Protein AF-A0AAD7JAV7-F1 (afdb_monomer)

Radius of gyration: 17.19 Å; Cα contac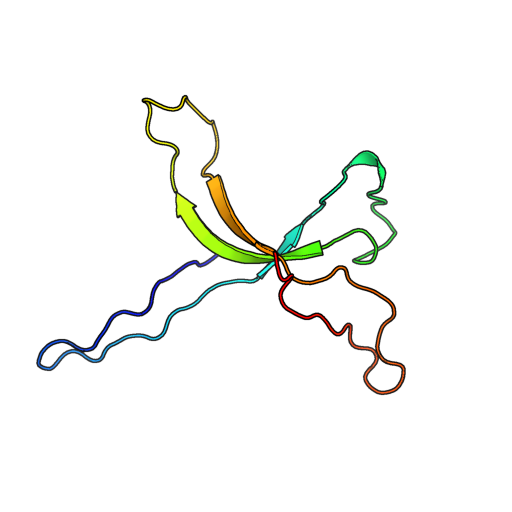ts (8 Å, |Δi|>4): 147; chains: 1; bounding box: 37×36×42 Å

Nearest PDB structures (foldseek):
  8on4-assembly1_A  TM=3.061E-01  e=6.646E+00  Bdellovibrio bacteriovorus HD100

Sequence (89 aa):
IRAVPAIPPRGRSAGSPAVFDTALVIEDPSQYIPSSGIACLRPAQIRVLFKLPPQFGIYPHPLAYIEWFTPLNHPDPISGMYTTRRSTR

Solvent-accessible surface area (backbone atoms only — not comparable to full-atom values): 5580 Å² total; per-residue (Å²): 139,47,46,44,70,61,42,78,60,56,92,91,44,80,47,45,77,58,43,61,39,72,46,77,36,72,82,50,74,91,68,51,50,92,86,55,72,61,65,53,28,32,44,28,38,35,62,37,75,44,72,69,58,70,94,81,42,88,68,100,58,74,46,71,48,66,48,48,36,38,63,52,64,77,51,39,90,84,80,66,44,70,69,71,48,75,54,80,129

Structure (mmCIF, N/CA/C/O backbone):
data_AF-A0AAD7JAV7-F1
#
_entry.id   AF-A0AAD7JAV7-F1
#
loop_
_atom_site.group_PDB
_atom_site.id
_atom_site.type_symbol
_atom_site.label_atom_id
_atom_site.label_alt_id
_atom_site.label_comp_id
_atom_site.label_asym_id
_atom_site.label_entity_id
_atom_site.label_seq_id
_atom_site.pdbx_PDB_ins_code
_atom_site.Cartn_x
_atom_site.Cartn_y
_atom_site.Cartn_z
_atom_site.occupancy
_atom_site.B_iso_or_equiv
_atom_site.auth_seq_id
_atom_site.auth_comp_id
_atom_site.auth_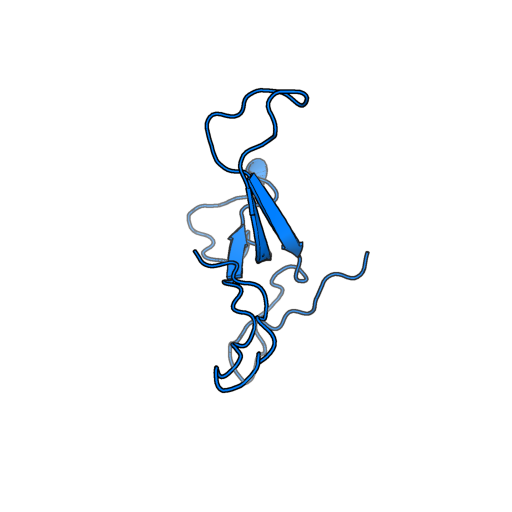asym_id
_atom_site.auth_atom_id
_atom_site.pdbx_PDB_model_num
ATOM 1 N N . ILE A 1 1 ? -11.032 3.741 -1.296 1.00 89.12 1 ILE A N 1
ATOM 2 C CA . ILE A 1 1 ? -9.865 3.103 -0.652 1.00 89.12 1 ILE A CA 1
ATOM 3 C C . ILE A 1 1 ? -10.287 2.619 0.724 1.00 89.12 1 ILE A C 1
ATOM 5 O O . ILE A 1 1 ? -10.769 3.421 1.518 1.00 89.12 1 ILE A O 1
ATOM 9 N N . ARG A 1 2 ? -10.151 1.321 0.981 1.00 94.00 2 ARG A N 1
ATOM 10 C CA . ARG A 1 2 ? -10.568 0.640 2.206 1.00 94.00 2 ARG A CA 1
ATOM 11 C C . ARG A 1 2 ? -9.369 -0.021 2.869 1.00 94.00 2 ARG A C 1
ATOM 13 O O . ARG A 1 2 ? -8.557 -0.657 2.203 1.00 94.00 2 ARG A O 1
ATOM 20 N N . ALA A 1 3 ? -9.312 0.120 4.184 1.00 94.88 3 ALA A N 1
ATOM 21 C CA . ALA A 1 3 ? -8.377 -0.570 5.056 1.00 94.88 3 ALA A CA 1
ATOM 22 C C . ALA A 1 3 ? -9.115 -0.928 6.350 1.00 94.88 3 ALA A C 1
ATOM 24 O O . ALA A 1 3 ? -9.018 -0.231 7.358 1.00 94.88 3 ALA A O 1
ATOM 25 N N . VAL A 1 4 ? -9.957 -1.957 6.266 1.00 95.62 4 VAL A N 1
ATOM 26 C CA . VAL A 1 4 ? -10.846 -2.397 7.343 1.00 95.62 4 VAL A CA 1
ATOM 27 C C . VAL A 1 4 ? -10.231 -3.633 8.000 1.00 95.62 4 VAL A C 1
ATOM 29 O O . VAL A 1 4 ? -10.025 -4.636 7.312 1.00 95.62 4 VAL A O 1
ATOM 32 N N . PRO A 1 5 ? -9.922 -3.600 9.307 1.00 94.12 5 PRO A N 1
ATOM 33 C CA . PRO A 1 5 ? -9.415 -4.771 10.009 1.00 94.12 5 PRO A CA 1
ATOM 34 C C . PRO A 1 5 ? -10.506 -5.836 10.159 1.00 94.12 5 PRO A C 1
ATOM 36 O O . PRO A 1 5 ? -11.699 -5.547 10.087 1.00 94.12 5 PRO A O 1
ATOM 39 N N . ALA A 1 6 ? -10.092 -7.078 10.409 1.00 95.69 6 ALA A N 1
ATOM 40 C CA . ALA A 1 6 ? -11.038 -8.124 10.769 1.00 95.69 6 ALA A CA 1
ATOM 41 C C . ALA A 1 6 ? -11.697 -7.785 12.112 1.00 95.69 6 ALA A C 1
ATOM 43 O O . ALA A 1 6 ? -11.018 -7.394 13.064 1.00 95.69 6 ALA A O 1
ATOM 44 N N . ILE A 1 7 ? -13.011 -7.970 12.186 1.00 95.38 7 ILE A N 1
ATOM 45 C CA . ILE A 1 7 ? -13.783 -7.831 13.416 1.00 95.38 7 ILE A CA 1
ATOM 46 C C . ILE A 1 7 ? -14.174 -9.243 13.851 1.00 95.38 7 ILE A C 1
ATOM 48 O O . ILE A 1 7 ? -14.872 -9.931 13.101 1.00 95.38 7 ILE A O 1
ATOM 52 N N . PRO A 1 8 ? -13.733 -9.717 15.027 1.00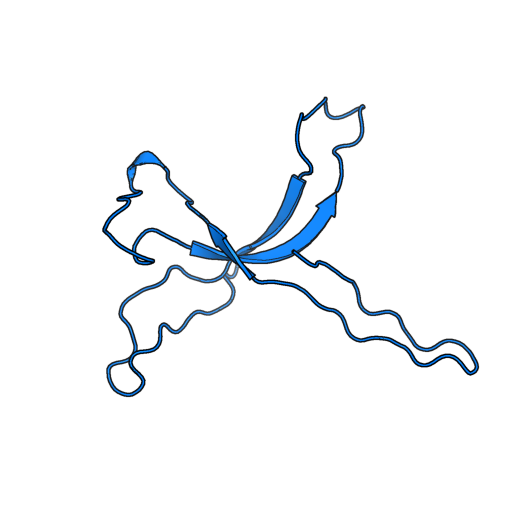 94.81 8 PRO A N 1
ATOM 53 C CA . PRO A 1 8 ? -14.128 -11.029 15.511 1.00 94.81 8 PRO A CA 1
ATOM 54 C C . PRO A 1 8 ? -15.632 -11.052 15.836 1.00 94.81 8 PRO A C 1
ATOM 56 O O . PRO A 1 8 ? -16.194 -10.025 16.231 1.00 94.81 8 PRO A O 1
ATOM 59 N N . PRO A 1 9 ? -16.301 -12.209 15.703 1.00 94.88 9 PRO A N 1
ATOM 60 C CA . PRO A 1 9 ? -17.682 -12.353 16.145 1.00 94.88 9 PRO A CA 1
ATOM 61 C C . PRO A 1 9 ? -17.798 -12.082 17.649 1.00 94.88 9 PRO A C 1
ATOM 63 O O . PRO A 1 9 ? -16.916 -12.444 18.432 1.00 94.88 9 PRO A O 1
ATOM 66 N N . ARG A 1 10 ? -18.903 -11.455 18.065 1.00 94.75 10 ARG A N 1
ATOM 67 C CA . ARG A 1 10 ? -19.172 -11.151 19.477 1.00 94.75 10 ARG A CA 1
ATOM 68 C C . ARG A 1 10 ? -20.631 -11.432 19.814 1.00 94.75 10 ARG A C 1
ATOM 70 O O . ARG A 1 10 ? -21.536 -10.755 19.329 1.00 94.75 10 ARG A O 1
ATOM 77 N N . GLY A 1 11 ? -20.85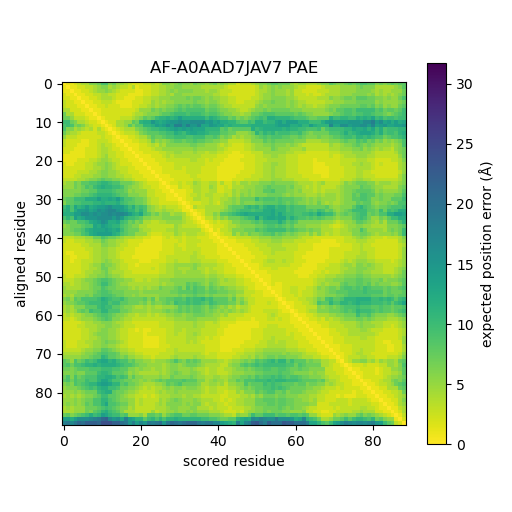9 -12.412 20.687 1.00 92.69 11 GLY A N 1
ATOM 78 C CA . GLY A 1 11 ? -22.207 -12.844 21.059 1.00 92.69 11 GLY A CA 1
ATOM 79 C C . GLY A 1 11 ? -22.975 -13.362 19.841 1.00 92.69 11 GLY A C 1
ATOM 80 O O . GLY A 1 11 ? -22.526 -14.293 19.183 1.00 92.69 11 GLY A O 1
ATOM 81 N N . ARG A 1 12 ? -24.125 -12.746 19.538 1.00 92.00 12 ARG A N 1
ATOM 82 C CA . ARG A 1 12 ? -24.952 -13.082 18.363 1.00 92.00 12 ARG A CA 1
ATOM 83 C C . ARG A 1 12 ? -24.571 -12.311 17.093 1.00 92.00 12 ARG A C 1
ATOM 85 O O . ARG A 1 12 ? -25.134 -12.587 16.040 1.00 92.00 12 ARG A O 1
ATOM 92 N N . SER A 1 13 ? -23.642 -11.358 17.173 1.00 89.88 13 SER A N 1
ATOM 93 C CA . SER A 1 13 ? -23.189 -10.606 16.003 1.00 89.88 13 SER A CA 1
ATOM 94 C C . SER A 1 13 ? -22.108 -11.377 15.257 1.00 89.88 13 SER A C 1
ATOM 96 O O . SER A 1 13 ? -21.076 -11.734 15.837 1.00 89.88 13 SER A O 1
ATOM 98 N N . ALA A 1 14 ? -22.335 -11.599 13.961 1.00 91.06 14 ALA A N 1
ATOM 99 C CA . ALA A 1 14 ? -21.324 -12.145 13.069 1.00 91.06 14 ALA A CA 1
ATOM 100 C C . ALA A 1 14 ? -20.120 -11.194 12.984 1.00 91.06 14 ALA A C 1
ATOM 102 O O . ALA A 1 14 ? -20.275 -9.972 12.979 1.00 91.06 14 ALA A O 1
ATOM 103 N N . GLY A 1 15 ? -18.920 -11.769 12.935 1.00 94.38 15 GLY A N 1
ATOM 104 C CA . GLY A 1 15 ? -17.706 -11.014 12.652 1.00 94.38 15 GLY A CA 1
ATOM 105 C C . GLY A 1 15 ? -17.649 -10.574 11.189 1.00 94.38 15 GLY A C 1
ATOM 106 O O . GLY A 1 15 ? -18.477 -10.974 10.370 1.00 94.38 15 GLY A O 1
ATOM 107 N N . SER A 1 16 ? -16.630 -9.793 10.846 1.00 95.44 16 SER A N 1
ATOM 108 C CA . SER A 1 16 ? -16.335 -9.416 9.465 1.00 95.44 16 SER A CA 1
ATOM 109 C C . SER A 1 16 ? -14.874 -9.709 9.128 1.00 95.44 16 SER A C 1
ATOM 111 O O . SER A 1 16 ? -13.989 -9.441 9.946 1.00 95.44 16 SER A O 1
ATOM 113 N N . PRO A 1 17 ? -14.581 -10.234 7.928 1.00 96.19 17 PRO A N 1
ATOM 114 C CA . PRO A 1 17 ? -13.205 -10.400 7.485 1.00 96.19 17 PRO A CA 1
ATOM 115 C C . PRO A 1 17 ? -12.539 -9.038 7.261 1.00 96.19 17 PRO A C 1
ATOM 117 O O . PRO A 1 17 ? -13.206 -8.015 7.094 1.00 96.19 17 PRO A O 1
ATOM 120 N N . ALA A 1 18 ? -11.208 -9.035 7.237 1.00 95.56 18 ALA A N 1
ATOM 121 C CA . ALA A 1 18 ? -10.456 -7.842 6.882 1.00 95.56 18 ALA A CA 1
ATOM 122 C C . ALA A 1 18 ? -10.589 -7.534 5.383 1.00 95.56 18 ALA A C 1
ATOM 124 O O . ALA A 1 18 ? -10.610 -8.447 4.556 1.00 95.56 18 ALA A O 1
ATOM 125 N N . VAL A 1 19 ? -10.623 -6.248 5.031 1.00 96.62 19 VAL A N 1
ATOM 126 C CA . VAL A 1 19 ? -10.703 -5.769 3.646 1.00 96.62 19 VAL A CA 1
ATOM 127 C C . VAL A 1 19 ? -9.650 -4.691 3.427 1.00 96.62 19 VAL A C 1
ATOM 129 O O . VAL A 1 19 ? -9.719 -3.616 4.020 1.00 96.62 19 VAL A O 1
ATOM 132 N N . PHE A 1 20 ? -8.695 -4.973 2.544 1.00 97.19 20 PHE A N 1
ATOM 133 C CA . PHE A 1 20 ? -7.586 -4.080 2.221 1.00 97.19 20 PHE A CA 1
ATOM 134 C C . PHE A 1 20 ? -7.501 -3.897 0.709 1.00 97.19 20 PHE A C 1
ATOM 136 O O . PHE A 1 20 ? -7.243 -4.861 -0.014 1.00 97.19 20 PHE A O 1
ATOM 143 N N . ASP A 1 21 ? -7.720 -2.670 0.242 1.00 97.12 21 ASP A N 1
ATOM 144 C CA . ASP A 1 21 ? -7.571 -2.338 -1.173 1.00 97.12 21 ASP A CA 1
ATOM 145 C C . ASP A 1 21 ? -6.076 -2.277 -1.562 1.00 97.12 21 ASP A C 1
ATOM 147 O O . ASP A 1 21 ? -5.191 -2.033 -0.732 1.00 97.12 21 ASP A O 1
ATOM 151 N N . THR A 1 22 ? -5.798 -2.478 -2.848 1.00 96.00 22 THR A N 1
ATOM 152 C CA . THR A 1 22 ? -4.458 -2.369 -3.440 1.00 96.00 22 THR A CA 1
ATOM 153 C C . THR A 1 22 ? -4.378 -1.114 -4.301 1.00 96.00 22 THR A C 1
ATOM 155 O O . THR A 1 22 ? -5.323 -0.793 -5.019 1.00 96.00 22 THR A O 1
ATOM 158 N N . ALA A 1 23 ? -3.249 -0.414 -4.240 1.00 95.81 23 ALA A N 1
ATOM 159 C CA . ALA A 1 23 ? -2.948 0.736 -5.082 1.00 95.81 23 ALA A CA 1
ATOM 160 C C . ALA A 1 23 ? -1.706 0.469 -5.937 1.00 95.81 23 ALA A C 1
ATOM 162 O O . ALA A 1 23 ? -0.801 -0.251 -5.518 1.00 95.81 23 ALA A O 1
ATOM 163 N N . LEU A 1 24 ? -1.666 1.074 -7.123 1.00 94.44 24 LEU A N 1
ATOM 164 C CA . LEU A 1 24 ? -0.453 1.205 -7.922 1.00 94.44 24 LEU A CA 1
ATOM 165 C C . LEU A 1 24 ? 0.208 2.531 -7.553 1.00 94.44 24 LEU A C 1
ATOM 167 O O . LEU A 1 24 ? -0.411 3.586 -7.683 1.00 94.44 24 LEU A O 1
ATOM 171 N N . VAL A 1 25 ? 1.434 2.464 -7.041 1.00 94.38 25 VAL A N 1
ATOM 172 C CA . VAL A 1 25 ? 2.144 3.615 -6.483 1.00 94.38 25 VAL A CA 1
ATOM 173 C C . VAL A 1 25 ? 3.339 3.951 -7.361 1.00 94.38 25 VAL A C 1
ATOM 175 O O . VAL A 1 25 ? 4.088 3.065 -7.771 1.00 94.38 25 VAL A O 1
ATOM 178 N N . ILE A 1 26 ? 3.518 5.242 -7.627 1.00 93.12 26 ILE A N 1
ATOM 179 C CA . ILE A 1 26 ? 4.752 5.776 -8.197 1.00 93.12 26 ILE A CA 1
ATOM 180 C C . ILE A 1 26 ? 5.789 5.787 -7.070 1.00 93.12 26 ILE A C 1
ATOM 182 O O . ILE A 1 26 ? 5.686 6.599 -6.154 1.00 93.12 26 ILE A O 1
ATOM 186 N N . GLU A 1 27 ? 6.737 4.850 -7.102 1.00 87.38 27 GLU A N 1
ATOM 187 C CA . GLU A 1 27 ? 7.800 4.756 -6.089 1.00 87.38 27 GLU A CA 1
ATOM 188 C C . GLU A 1 27 ? 8.877 5.822 -6.322 1.00 87.38 27 GLU A C 1
ATOM 190 O O . GLU A 1 27 ? 9.251 6.534 -5.393 1.00 87.38 27 GLU A O 1
ATOM 195 N N . ASP A 1 28 ? 9.306 5.982 -7.576 1.00 88.50 28 ASP A N 1
ATOM 196 C CA . ASP A 1 28 ? 10.263 7.004 -7.996 1.00 88.50 28 ASP A CA 1
ATOM 197 C C . ASP A 1 28 ? 9.639 7.908 -9.077 1.00 88.50 28 ASP A C 1
ATOM 199 O O . ASP A 1 28 ? 9.500 7.492 -10.233 1.00 88.50 28 ASP A O 1
ATOM 203 N N . PRO A 1 29 ? 9.265 9.156 -8.734 1.00 89.56 29 PRO A N 1
ATOM 204 C CA . PRO A 1 29 ? 8.711 10.108 -9.692 1.00 89.56 29 PRO A CA 1
ATOM 205 C C . PRO A 1 29 ? 9.637 10.422 -10.871 1.00 89.56 29 PRO A C 1
ATOM 207 O O . PRO A 1 29 ? 9.140 10.780 -11.936 1.00 89.56 29 PRO A O 1
ATOM 210 N N . SER A 1 30 ? 10.958 10.288 -10.711 1.00 88.94 30 SER A N 1
ATOM 211 C CA . SER A 1 30 ? 11.920 10.555 -11.788 1.00 88.94 30 SER A CA 1
ATOM 212 C C . SER A 1 30 ? 11.924 9.468 -12.868 1.00 88.94 30 SER A C 1
ATOM 214 O O . SER A 1 30 ? 12.256 9.741 -14.019 1.00 88.94 30 SER A O 1
ATOM 216 N N . GLN A 1 31 ? 11.502 8.250 -12.512 1.00 83.50 31 GLN A N 1
ATOM 217 C CA . GLN A 1 31 ? 11.385 7.103 -13.419 1.00 83.50 31 GLN A CA 1
ATOM 218 C C . GLN A 1 31 ? 9.964 6.919 -13.965 1.00 83.50 31 GLN A C 1
ATOM 220 O O . GLN A 1 31 ? 9.720 6.047 -14.804 1.00 83.50 31 GLN A O 1
ATOM 225 N N . TYR A 1 32 ? 9.005 7.716 -13.489 1.00 87.75 32 TYR A N 1
ATOM 226 C CA . TYR A 1 32 ? 7.621 7.621 -13.921 1.00 87.75 32 TYR A CA 1
ATOM 227 C C . TYR A 1 32 ? 7.427 8.226 -15.311 1.00 87.75 32 TYR A C 1
ATOM 229 O O . TYR A 1 32 ? 7.642 9.416 -15.535 1.00 87.75 32 TYR A O 1
ATOM 237 N N . ILE A 1 33 ? 6.952 7.400 -16.240 1.00 86.81 33 ILE A N 1
ATOM 238 C CA . ILE A 1 33 ? 6.622 7.809 -17.603 1.00 86.81 33 ILE A CA 1
ATOM 239 C C . ILE A 1 33 ? 5.098 7.705 -17.755 1.00 86.81 33 ILE A C 1
ATOM 241 O O . ILE A 1 33 ? 4.575 6.594 -17.739 1.00 86.81 33 ILE A O 1
ATOM 245 N N . PRO A 1 34 ? 4.354 8.812 -17.943 1.00 84.88 34 PRO A N 1
ATOM 246 C CA . PRO A 1 34 ? 2.887 8.775 -18.011 1.00 84.88 34 PRO A CA 1
ATOM 247 C C . PRO A 1 34 ? 2.313 7.827 -19.077 1.00 84.88 34 PRO A C 1
ATOM 249 O O . PRO A 1 34 ? 1.200 7.330 -18.931 1.00 84.88 34 PRO A O 1
ATOM 252 N N . SER A 1 35 ? 3.067 7.558 -20.147 1.00 84.81 35 SER A N 1
ATOM 253 C CA . SER A 1 35 ? 2.679 6.658 -21.237 1.00 84.81 35 SER A CA 1
ATOM 254 C C . SER A 1 35 ? 3.142 5.205 -21.063 1.00 84.81 35 SER A C 1
ATOM 256 O O . SER A 1 35 ? 2.815 4.379 -21.911 1.00 84.81 35 SER A O 1
ATOM 258 N N . SER A 1 36 ? 3.887 4.858 -20.003 1.00 82.12 36 SER A N 1
ATOM 259 C CA . SER A 1 36 ? 4.366 3.479 -19.775 1.00 82.12 36 SER A CA 1
ATOM 260 C C . SER A 1 36 ? 3.317 2.558 -19.137 1.00 82.12 36 SER A C 1
ATOM 262 O O . SER A 1 36 ? 3.601 1.399 -18.820 1.00 82.12 36 SER A O 1
ATOM 264 N N . GLY A 1 37 ? 2.091 3.054 -18.951 1.00 85.50 37 GLY A N 1
ATOM 265 C CA . GLY A 1 37 ? 1.014 2.313 -18.310 1.00 85.50 37 GLY A CA 1
ATOM 266 C C . GLY A 1 37 ? 1.375 1.983 -16.864 1.00 85.50 37 GLY A C 1
ATOM 267 O O . GLY A 1 37 ? 1.580 2.880 -16.051 1.00 85.50 37 GLY A O 1
ATOM 268 N N . ILE A 1 38 ? 1.449 0.691 -16.538 1.00 87.44 38 ILE A N 1
ATOM 269 C CA . ILE A 1 38 ? 1.746 0.222 -15.176 1.00 87.44 38 ILE A CA 1
ATOM 270 C C . ILE A 1 38 ? 3.208 -0.194 -14.972 1.00 87.44 38 ILE A C 1
ATOM 272 O O . ILE A 1 38 ? 3.571 -0.574 -13.864 1.00 87.44 38 ILE A O 1
ATOM 276 N N . ALA A 1 39 ? 4.052 -0.124 -16.008 1.00 80.69 39 ALA A N 1
ATOM 277 C CA . ALA A 1 39 ? 5.425 -0.636 -15.954 1.00 80.69 39 ALA A CA 1
ATOM 278 C C . ALA A 1 39 ? 6.317 0.102 -14.936 1.00 80.69 39 ALA A C 1
ATOM 280 O O . ALA A 1 39 ? 7.225 -0.496 -14.372 1.00 80.69 39 ALA A O 1
ATOM 281 N N . CYS A 1 40 ? 6.033 1.380 -14.661 1.00 84.25 40 CYS A N 1
ATOM 282 C CA . CYS A 1 40 ? 6.759 2.193 -13.676 1.00 84.25 40 CYS A CA 1
ATOM 283 C C . CYS A 1 40 ? 6.041 2.280 -12.317 1.00 84.25 40 CYS A C 1
ATOM 285 O O . CYS A 1 40 ? 6.347 3.160 -11.512 1.00 84.25 40 CYS A O 1
ATOM 287 N N . LEU A 1 41 ? 5.042 1.424 -12.074 1.00 91.75 41 LEU A N 1
ATOM 288 C CA . LEU A 1 41 ? 4.243 1.441 -10.854 1.00 91.75 41 LEU A CA 1
ATOM 289 C C . LEU A 1 41 ? 4.501 0.194 -10.019 1.00 91.75 41 LEU A C 1
ATOM 291 O O . LEU A 1 41 ? 4.627 -0.920 -10.530 1.00 91.75 41 LEU A O 1
ATOM 295 N N . ARG A 1 42 ? 4.500 0.376 -8.701 1.00 93.44 42 ARG A N 1
ATOM 296 C CA . ARG A 1 42 ? 4.628 -0.720 -7.751 1.00 93.44 42 ARG A CA 1
ATOM 297 C C . ARG A 1 42 ? 3.310 -0.955 -7.018 1.00 93.44 42 ARG A C 1
ATOM 299 O O . ARG A 1 42 ? 2.772 -0.020 -6.420 1.00 93.44 42 ARG A O 1
ATOM 306 N N . PRO A 1 43 ? 2.773 -2.184 -7.025 1.00 95.25 43 PRO A N 1
ATOM 307 C CA . PRO A 1 43 ? 1.583 -2.500 -6.258 1.00 95.25 43 PRO A CA 1
ATOM 308 C C . PRO A 1 43 ? 1.879 -2.477 -4.757 1.00 95.25 43 PRO A C 1
ATOM 310 O O . PRO A 1 43 ? 2.889 -3.015 -4.293 1.00 95.25 43 PRO A O 1
ATOM 313 N N . ALA A 1 44 ? 0.951 -1.919 -3.988 1.00 96.69 44 ALA A N 1
ATOM 314 C CA . ALA A 1 44 ? 0.987 -1.919 -2.534 1.00 96.69 44 ALA A CA 1
ATOM 315 C C . ALA A 1 44 ? -0.400 -2.201 -1.957 1.00 96.69 44 ALA A C 1
ATOM 317 O O . ALA A 1 44 ? -1.397 -1.639 -2.413 1.00 96.69 44 ALA A O 1
ATOM 318 N N . GLN A 1 45 ? -0.478 -3.058 -0.941 1.00 97.00 45 GLN A N 1
ATOM 319 C CA . GLN A 1 45 ? -1.706 -3.265 -0.177 1.00 97.00 45 GLN A CA 1
ATOM 320 C C . GLN A 1 45 ? -1.787 -2.243 0.954 1.00 97.00 45 GLN A C 1
ATOM 322 O O . GLN A 1 45 ? -0.867 -2.127 1.762 1.00 97.00 45 GLN A O 1
ATOM 327 N N . ILE A 1 46 ? -2.903 -1.525 1.040 1.00 96.94 46 ILE A N 1
ATOM 328 C CA . ILE A 1 46 ? -3.111 -0.498 2.060 1.00 96.94 46 ILE A CA 1
ATOM 329 C C . ILE A 1 46 ? -3.628 -1.169 3.326 1.00 96.94 46 ILE A C 1
ATOM 331 O O . ILE A 1 46 ? -4.686 -1.788 3.312 1.00 96.94 46 ILE A O 1
ATOM 335 N N . ARG A 1 47 ? -2.880 -1.054 4.425 1.00 95.69 47 ARG A N 1
ATOM 336 C CA . ARG A 1 47 ? -3.168 -1.735 5.697 1.00 95.69 47 ARG A CA 1
ATOM 337 C C . ARG A 1 47 ? -3.845 -0.825 6.709 1.00 95.69 47 ARG A C 1
ATOM 339 O O . ARG A 1 47 ? -4.715 -1.278 7.443 1.00 95.69 47 ARG A O 1
ATOM 346 N N . VAL A 1 48 ? -3.458 0.449 6.752 1.00 95.38 48 VAL A N 1
ATOM 347 C CA . VAL A 1 48 ? -4.036 1.447 7.663 1.00 95.38 48 VAL A CA 1
ATOM 348 C C . VAL A 1 48 ? -4.053 2.804 6.976 1.00 95.38 48 VAL A C 1
ATOM 350 O O . VAL A 1 48 ? -3.078 3.170 6.328 1.00 95.38 48 VAL A O 1
ATOM 353 N N . LEU A 1 49 ? -5.137 3.558 7.160 1.00 94.75 49 LEU A N 1
ATOM 354 C CA . LEU A 1 49 ? -5.224 4.983 6.843 1.00 94.75 49 LEU A CA 1
ATOM 355 C C . LEU A 1 49 ? -5.372 5.760 8.149 1.00 94.75 49 LEU A C 1
ATOM 357 O O . LEU A 1 49 ? -6.238 5.431 8.959 1.00 94.75 49 LEU A O 1
ATOM 361 N N . PHE A 1 50 ? -4.542 6.775 8.371 1.00 94.31 50 PHE A N 1
ATOM 362 C CA . PHE A 1 50 ? -4.537 7.516 9.629 1.00 94.31 50 PHE A CA 1
ATOM 363 C C . PHE A 1 50 ? -4.152 8.981 9.432 1.00 94.31 50 PHE A C 1
ATOM 365 O O . PHE A 1 50 ? -3.444 9.343 8.496 1.00 94.31 50 PHE A O 1
ATOM 372 N N . LYS A 1 51 ? -4.620 9.846 10.333 1.00 95.50 51 LYS A N 1
ATOM 373 C CA . LYS A 1 51 ? -4.081 11.204 10.464 1.00 95.50 51 LYS A CA 1
ATOM 374 C C . LYS A 1 51 ? -2.860 11.140 11.369 1.00 95.50 51 LYS A C 1
ATOM 376 O O . LYS A 1 51 ? -2.919 10.479 12.407 1.00 95.50 51 LYS A O 1
ATOM 381 N N . LEU A 1 52 ? -1.776 11.808 10.984 1.00 94.62 52 LEU A N 1
ATOM 382 C CA . LEU A 1 52 ? -0.586 11.857 11.822 1.00 94.62 52 LEU A CA 1
ATOM 383 C C . LEU A 1 52 ? -0.927 12.585 13.137 1.00 94.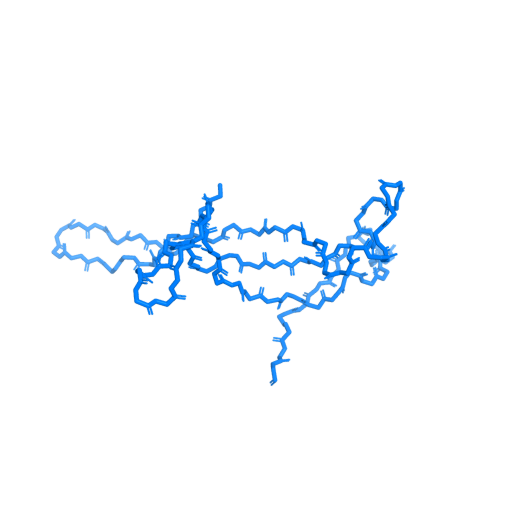62 52 LEU A C 1
ATOM 385 O O . LEU A 1 52 ? -1.490 13.682 13.078 1.00 94.62 52 LEU A O 1
ATOM 389 N N . PRO A 1 53 ? -0.643 11.991 14.310 1.00 93.44 53 PRO A N 1
ATOM 390 C CA . PRO A 1 53 ? -0.858 12.671 15.578 1.00 93.44 53 PRO A CA 1
ATOM 391 C C . PRO A 1 53 ? -0.064 13.989 15.641 1.00 93.44 53 PRO A C 1
ATOM 393 O O . PRO A 1 53 ? 1.100 13.991 15.230 1.00 93.44 53 PRO A O 1
ATOM 396 N N . PRO A 1 54 ? -0.637 15.088 16.176 1.00 93.31 54 PRO A N 1
ATOM 397 C CA . PRO A 1 54 ? -0.026 16.420 16.104 1.00 93.31 54 PRO A CA 1
ATOM 398 C C . PRO A 1 54 ? 1.388 16.511 16.688 1.00 93.31 54 PRO A C 1
ATOM 400 O O . PRO A 1 54 ? 2.199 17.303 16.216 1.00 93.31 54 PRO A O 1
ATOM 403 N N . GLN A 1 55 ? 1.711 15.676 17.681 1.00 96.19 55 GLN A N 1
ATOM 404 C CA . GLN A 1 55 ? 3.044 15.612 18.285 1.00 96.19 55 GLN A CA 1
ATOM 405 C C . GLN A 1 55 ? 4.156 15.162 17.317 1.00 96.19 55 GLN A C 1
ATOM 407 O O . GLN A 1 55 ? 5.328 15.361 17.616 1.00 96.19 55 GLN A O 1
ATOM 412 N N . PHE A 1 56 ? 3.807 14.569 16.169 1.00 93.12 56 PHE A N 1
ATOM 413 C CA . PHE A 1 56 ? 4.752 14.149 15.127 1.00 93.12 56 PHE A CA 1
ATOM 414 C C . PHE A 1 56 ? 4.743 15.077 13.900 1.00 93.12 56 PHE A C 1
ATOM 416 O O . PHE A 1 56 ? 5.389 14.778 12.897 1.00 93.12 56 PHE A O 1
ATOM 423 N N . GLY A 1 57 ? 4.022 16.200 13.974 1.00 92.75 57 GLY A N 1
ATOM 424 C CA . GLY A 1 57 ? 3.887 17.178 12.899 1.00 92.75 57 GLY A CA 1
ATOM 425 C C . GLY A 1 57 ? 2.481 17.238 12.307 1.00 92.75 57 GLY A C 1
ATOM 426 O O . GLY A 1 57 ? 1.595 16.447 12.631 1.00 92.75 57 GLY A O 1
ATOM 427 N N . ILE A 1 58 ? 2.279 18.212 11.420 1.00 92.50 58 ILE A N 1
ATOM 428 C CA . ILE A 1 58 ? 1.005 18.450 10.739 1.00 92.50 58 ILE A CA 1
ATOM 429 C C . ILE A 1 58 ? 1.186 18.104 9.266 1.00 92.50 58 ILE A C 1
ATOM 431 O O . ILE A 1 58 ? 2.044 18.671 8.595 1.00 92.50 58 ILE A O 1
ATOM 435 N N . TYR A 1 59 ? 0.355 17.193 8.766 1.00 94.00 59 TYR A N 1
ATOM 436 C CA . TYR A 1 59 ? 0.295 16.851 7.348 1.00 94.00 59 TYR A CA 1
ATOM 437 C C . TYR A 1 59 ? -1.067 17.243 6.767 1.00 94.00 59 TYR A C 1
ATOM 439 O O . TYR A 1 59 ? -2.093 16.997 7.408 1.00 94.00 59 TYR A O 1
ATOM 447 N N . PRO A 1 60 ? -1.105 17.817 5.550 1.00 94.19 60 PRO A N 1
ATOM 448 C CA . PRO A 1 60 ? -2.352 18.249 4.917 1.00 94.19 60 PRO A CA 1
ATOM 449 C C . PRO A 1 60 ? -3.240 17.074 4.479 1.00 94.19 60 PRO A C 1
ATOM 451 O O . PRO A 1 60 ? -4.425 17.260 4.199 1.00 94.19 60 PRO A O 1
ATOM 454 N N . HIS A 1 61 ? -2.685 15.861 4.419 1.00 93.19 61 HIS A N 1
ATOM 455 C CA . HIS A 1 61 ? -3.363 14.665 3.931 1.00 93.19 61 HIS A CA 1
ATOM 456 C C . HIS A 1 61 ? -3.235 13.502 4.927 1.00 93.19 61 HIS A C 1
ATOM 458 O O . HIS A 1 61 ? -2.243 13.428 5.657 1.00 93.19 61 HIS A O 1
ATOM 464 N N . PRO A 1 62 ? -4.216 12.578 4.969 1.00 93.38 62 PRO A N 1
ATOM 465 C CA . PRO A 1 62 ? -4.066 11.316 5.683 1.00 93.38 62 PRO A CA 1
ATOM 466 C C . PRO A 1 62 ? -2.865 10.523 5.157 1.00 93.38 62 PRO A C 1
ATOM 468 O O . PRO A 1 62 ? -2.590 10.518 3.958 1.00 93.38 62 PRO A O 1
ATOM 471 N N . LEU A 1 63 ? -2.187 9.821 6.056 1.00 94.94 63 LEU A N 1
ATOM 472 C CA . LEU A 1 63 ? -1.085 8.923 5.743 1.00 94.94 63 LEU A CA 1
ATOM 473 C C . LEU A 1 63 ? -1.584 7.481 5.647 1.00 94.94 63 LEU A C 1
ATOM 475 O O . LEU A 1 63 ? -2.603 7.113 6.240 1.00 94.94 63 LEU A O 1
ATOM 479 N N . ALA A 1 64 ? -0.840 6.659 4.912 1.00 95.44 64 ALA A N 1
ATOM 480 C CA . ALA A 1 64 ? -1.127 5.244 4.744 1.00 95.44 64 ALA A CA 1
ATOM 481 C C . ALA A 1 64 ? 0.057 4.393 5.210 1.00 95.44 64 ALA A C 1
ATOM 483 O O . ALA A 1 64 ? 1.196 4.644 4.821 1.00 95.44 64 ALA A O 1
ATOM 484 N N . TYR A 1 65 ? -0.221 3.355 5.998 1.00 95.00 65 TYR A N 1
ATOM 485 C CA . TYR A 1 65 ? 0.706 2.238 6.161 1.00 95.00 65 TYR A CA 1
ATOM 486 C C . TYR A 1 65 ? 0.393 1.201 5.085 1.00 95.00 65 TYR A C 1
ATOM 488 O O . TYR A 1 65 ? -0.762 0.779 4.944 1.00 95.00 65 TYR A O 1
ATOM 496 N N . ILE A 1 66 ? 1.409 0.811 4.321 1.00 95.56 66 ILE A N 1
ATOM 497 C CA . ILE A 1 66 ? 1.270 -0.081 3.173 1.00 95.56 66 ILE A CA 1
ATOM 498 C C . ILE A 1 66 ? 2.246 -1.252 3.268 1.00 95.56 66 ILE A C 1
ATOM 500 O O . ILE A 1 66 ? 3.343 -1.127 3.807 1.00 95.56 66 ILE A O 1
ATOM 504 N N . GLU A 1 67 ? 1.840 -2.386 2.711 1.00 96.00 67 GLU A N 1
ATOM 505 C CA . GLU A 1 67 ? 2.713 -3.525 2.443 1.00 96.00 67 GLU A CA 1
ATOM 506 C C . GLU A 1 67 ? 3.027 -3.567 0.948 1.00 96.00 67 GLU A C 1
ATOM 508 O O . GLU A 1 67 ? 2.120 -3.632 0.114 1.00 96.00 67 GLU A O 1
ATOM 513 N N . TRP A 1 68 ? 4.313 -3.542 0.606 1.00 96.12 68 TRP A N 1
ATOM 514 C CA . TRP A 1 68 ? 4.759 -3.608 -0.780 1.00 96.12 6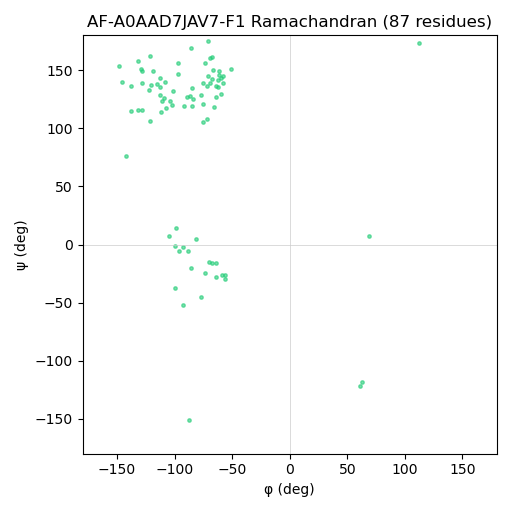8 TRP A CA 1
ATOM 515 C C . TRP A 1 68 ? 4.635 -5.016 -1.350 1.00 96.12 68 TRP A C 1
ATOM 517 O O . TRP A 1 68 ? 5.031 -5.998 -0.718 1.00 96.12 68 TRP A O 1
ATOM 527 N N . PHE A 1 69 ? 4.183 -5.106 -2.597 1.00 95.00 69 PHE A N 1
ATOM 528 C CA . PHE A 1 69 ? 4.472 -6.263 -3.433 1.00 95.00 69 PHE A CA 1
ATOM 529 C C . PHE A 1 69 ? 5.823 -6.081 -4.140 1.00 95.00 69 PHE A C 1
ATOM 531 O O . PHE A 1 69 ? 6.428 -5.007 -4.106 1.00 95.00 69 PHE A O 1
ATOM 538 N N . THR A 1 70 ? 6.340 -7.133 -4.764 1.00 92.00 70 THR A N 1
ATOM 539 C CA . THR A 1 70 ? 7.466 -7.034 -5.695 1.00 92.00 70 THR A CA 1
ATOM 540 C C . THR A 1 70 ? 7.082 -6.144 -6.885 1.00 92.00 70 THR A C 1
ATOM 542 O O . THR A 1 70 ? 5.902 -6.129 -7.255 1.00 92.00 70 THR A O 1
ATOM 545 N N . PRO A 1 71 ? 8.041 -5.426 -7.498 1.00 90.38 71 PRO A N 1
ATOM 546 C CA . PRO A 1 71 ? 7.798 -4.675 -8.727 1.00 90.38 71 PRO A CA 1
ATOM 547 C C . PRO A 1 71 ? 7.139 -5.528 -9.819 1.00 90.38 71 PRO A C 1
ATOM 549 O O . PRO A 1 71 ? 7.323 -6.750 -9.869 1.00 90.38 71 PRO A O 1
ATOM 552 N N . LEU A 1 72 ? 6.355 -4.877 -10.679 1.00 88.62 72 LEU A N 1
ATOM 553 C CA . LEU A 1 72 ? 5.755 -5.515 -11.846 1.00 88.62 72 LEU A CA 1
ATOM 554 C C . LEU A 1 72 ? 6.858 -5.777 -12.879 1.00 88.62 72 LEU A C 1
ATOM 556 O O . LEU A 1 72 ? 7.372 -4.848 -13.491 1.00 88.62 72 LEU A O 1
ATOM 560 N N . ASN A 1 73 ? 7.227 -7.047 -13.047 1.00 83.62 73 ASN A N 1
ATOM 561 C CA . ASN A 1 73 ? 8.181 -7.482 -14.071 1.00 83.62 73 ASN A CA 1
ATOM 562 C C . ASN A 1 73 ? 7.443 -7.775 -15.384 1.00 83.62 73 ASN A C 1
ATOM 564 O O . ASN A 1 73 ? 6.407 -7.190 -15.657 1.00 83.62 73 ASN A O 1
ATOM 568 N N . HIS A 1 74 ? 7.933 -8.689 -16.215 1.00 86.75 74 HIS A N 1
ATOM 569 C CA . HIS A 1 74 ? 7.211 -9.080 -17.423 1.00 86.75 74 HIS A CA 1
ATOM 570 C C . HIS A 1 74 ? 5.910 -9.834 -17.092 1.00 86.75 74 HIS A C 1
ATOM 572 O O . HIS A 1 74 ? 5.893 -10.625 -16.140 1.00 86.75 74 HIS A O 1
ATOM 578 N N . PRO A 1 75 ? 4.826 -9.604 -17.858 1.00 89.31 75 PRO A N 1
ATOM 579 C CA . PRO A 1 75 ? 3.620 -10.408 -17.738 1.00 89.31 75 PRO A CA 1
ATOM 580 C C . PRO A 1 75 ? 3.932 -11.868 -18.076 1.00 89.31 75 PRO A C 1
ATOM 582 O O . PRO A 1 75 ? 4.766 -12.163 -18.935 1.00 89.31 75 PRO A O 1
ATOM 585 N N . ASP A 1 76 ? 3.255 -12.781 -17.389 1.00 89.81 76 ASP A N 1
ATOM 586 C CA . ASP A 1 76 ? 3.337 -14.207 -17.668 1.00 89.81 76 ASP A CA 1
ATOM 587 C C . ASP A 1 76 ? 2.890 -14.484 -19.119 1.00 89.81 76 ASP A C 1
ATOM 589 O O . ASP A 1 76 ? 1.825 -14.010 -19.526 1.00 89.81 76 ASP A O 1
ATOM 593 N N . PRO A 1 77 ? 3.671 -15.232 -19.919 1.00 91.81 77 PRO A N 1
ATOM 594 C CA . PRO A 1 77 ? 3.427 -15.377 -21.355 1.00 91.81 77 PRO A CA 1
ATOM 595 C C . PRO A 1 77 ? 2.151 -16.157 -21.698 1.00 91.81 77 PRO A C 1
ATOM 597 O O . PRO A 1 77 ? 1.704 -16.096 -22.840 1.00 91.81 77 PRO A O 1
ATOM 600 N N . ILE A 1 78 ? 1.571 -16.894 -20.745 1.00 94.75 78 ILE A N 1
ATOM 601 C CA . ILE A 1 78 ? 0.361 -17.697 -20.967 1.00 94.75 78 ILE A CA 1
ATOM 602 C C . ILE A 1 78 ? -0.885 -16.888 -20.603 1.00 94.75 78 ILE A C 1
ATOM 604 O O . ILE A 1 78 ? -1.823 -16.792 -21.390 1.00 94.75 78 ILE A O 1
ATOM 608 N N . SER A 1 79 ? -0.909 -16.313 -19.401 1.00 92.75 79 SER A N 1
ATOM 609 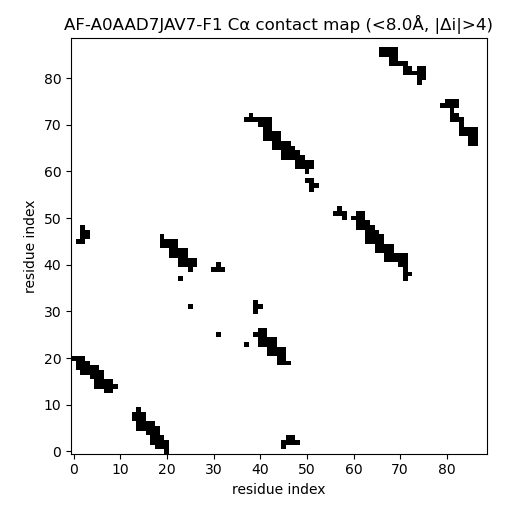C CA . SER A 1 79 ? -2.063 -15.573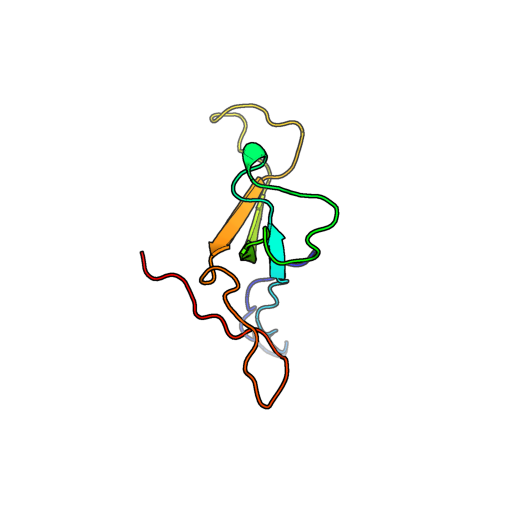 -18.878 1.00 92.75 79 SER A CA 1
ATOM 610 C C . SER A 1 79 ? -2.096 -14.106 -19.308 1.00 92.75 79 SER A C 1
ATOM 612 O O . SER A 1 79 ? -3.144 -13.468 -19.214 1.00 92.75 79 SER A O 1
ATOM 614 N N . GLY A 1 80 ? -0.957 -13.547 -19.729 1.00 90.38 80 GLY A N 1
ATOM 615 C CA . GLY A 1 80 ? -0.785 -12.114 -19.972 1.00 90.38 80 GLY A CA 1
ATOM 616 C C . GLY A 1 80 ? -0.824 -11.266 -18.695 1.00 90.38 80 GLY A C 1
ATOM 617 O O . GLY A 1 80 ? -0.835 -10.038 -18.775 1.00 90.38 80 GLY A O 1
ATOM 618 N N . MET A 1 81 ? -0.855 -11.896 -17.515 1.00 91.38 81 MET A N 1
ATOM 619 C CA . MET A 1 81 ? -1.009 -11.219 -16.230 1.00 91.38 81 MET A CA 1
ATOM 620 C C . MET A 1 81 ? 0.337 -10.994 -15.549 1.00 91.38 81 MET A C 1
ATOM 622 O O . MET A 1 81 ? 1.247 -11.820 -15.609 1.00 91.38 81 MET A O 1
ATOM 626 N N . TYR A 1 82 ? 0.451 -9.887 -14.823 1.00 90.06 82 TYR A N 1
ATOM 627 C CA . TYR A 1 82 ? 1.604 -9.643 -13.967 1.00 90.06 82 TYR A CA 1
ATOM 628 C C . TYR A 1 82 ? 1.487 -10.456 -12.680 1.00 90.06 82 TYR A C 1
ATOM 630 O O . TYR A 1 82 ? 0.483 -10.383 -11.972 1.00 90.06 82 TYR A O 1
ATOM 638 N N . THR A 1 83 ? 2.544 -11.192 -12.348 1.00 90.06 83 THR A N 1
ATOM 639 C CA . THR A 1 83 ? 2.629 -11.928 -11.085 1.00 90.06 83 THR A CA 1
ATOM 640 C C . THR A 1 83 ? 3.499 -11.163 -10.102 1.00 90.06 83 THR A C 1
ATOM 642 O O . THR A 1 83 ? 4.608 -10.748 -10.435 1.00 90.06 83 THR A O 1
ATOM 645 N N . THR A 1 84 ? 3.020 -11.003 -8.871 1.00 91.62 84 THR A N 1
ATOM 646 C CA . THR A 1 84 ? 3.781 -10.370 -7.792 1.00 91.62 84 THR A CA 1
ATOM 647 C C . THR A 1 84 ? 3.725 -11.200 -6.517 1.00 91.62 84 THR A C 1
ATOM 649 O O . THR A 1 84 ? 2.847 -12.041 -6.321 1.00 91.62 84 THR A O 1
ATOM 652 N N . ARG A 1 85 ? 4.703 -10.987 -5.636 1.00 91.38 85 ARG A N 1
ATOM 653 C CA . ARG A 1 85 ? 4.748 -11.571 -4.287 1.00 91.38 85 ARG A CA 1
ATOM 654 C C . ARG A 1 85 ? 4.808 -10.449 -3.262 1.00 91.38 85 ARG A C 1
ATOM 656 O O . ARG A 1 85 ? 5.143 -9.326 -3.622 1.00 91.38 85 ARG A O 1
ATOM 663 N N . ARG A 1 86 ? 4.505 -10.711 -1.987 1.00 92.06 86 ARG A N 1
ATOM 664 C CA . ARG A 1 86 ? 4.816 -9.721 -0.940 1.00 92.06 86 ARG A CA 1
ATOM 665 C C . ARG A 1 86 ? 6.324 -9.514 -0.895 1.00 92.06 86 ARG A C 1
ATOM 667 O O . ARG A 1 86 ? 7.076 -10.487 -0.937 1.00 92.06 86 ARG A O 1
ATOM 674 N N . SER A 1 87 ? 6.747 -8.260 -0.804 1.00 88.56 87 SER A N 1
ATOM 675 C CA . SER A 1 87 ? 8.143 -7.936 -0.548 1.00 88.56 87 SER A CA 1
ATOM 676 C C . SER A 1 87 ? 8.479 -8.428 0.853 1.00 88.56 87 SER A C 1
ATOM 678 O O . SER A 1 87 ? 7.873 -7.994 1.831 1.00 88.56 87 SER A O 1
ATOM 680 N N . THR A 1 88 ? 9.422 -9.354 0.957 1.00 80.00 88 THR A N 1
ATOM 681 C CA . THR A 1 88 ? 10.058 -9.651 2.237 1.00 80.00 88 THR A CA 1
ATOM 682 C C . THR A 1 88 ? 10.972 -8.482 2.576 1.00 80.00 88 THR A C 1
ATOM 684 O O . THR A 1 88 ? 11.636 -7.944 1.686 1.00 80.00 88 THR A O 1
ATOM 687 N N . ARG A 1 89 ? 10.944 -8.048 3.832 1.00 55.22 89 ARG A N 1
ATOM 688 C CA . ARG A 1 89 ? 11.912 -7.089 4.357 1.00 55.22 89 ARG A CA 1
ATOM 689 C C . ARG A 1 89 ? 13.148 -7.833 4.836 1.00 55.22 89 ARG A C 1
ATOM 691 O O . ARG A 1 89 ? 12.956 -8.945 5.376 1.00 55.22 89 ARG A O 1
#

Secondary structure (DSSP, 8-state):
--EEPPB--BTTB--B--EE-EEEE-S-TTT--TTSTTTT-EEEEEEEEEPPPGGG---SS-EEE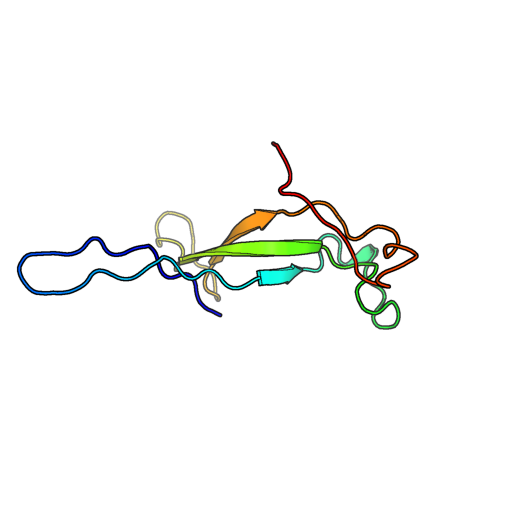EEEBPP--SPPTTT-PPP--BPP-

Organism: NCBI:txid1033252

Foldseek 3Di:
DDQADWAPADDPRHTGHTDWDKDWDQPDPVPDDVPPPSQNTWIKTWHDWAADDPVVHHDPGIDTDIWTWPHFDQQDPPPNHTDIGTDDD

Mean predicted aligned error: 5.18 Å

pLDDT: mean 91.72, std 5.59, range [55.22, 97.19]